Protein AF-A0A9E5LEE3-F1 (afdb_monomer)

Radius of gyration: 21.72 Å; Cα contacts (8 Å, |Δi|>4): 244; chains: 1; bounding box: 48×44×62 Å

Solvent-accessible surface area (backbone atoms only — not comparable to full-atom values): 10514 Å² total; per-residue (Å²): 106,49,54,54,51,47,59,73,42,50,89,76,47,46,75,65,52,50,53,27,28,64,38,42,46,67,43,84,41,44,38,33,34,27,50,63,67,84,75,47,62,90,53,69,90,72,63,53,51,57,46,77,48,77,56,98,88,40,67,16,38,29,32,29,44,27,73,68,70,70,44,74,72,93,58,59,44,34,40,29,37,36,66,80,64,90,74,61,72,95,39,49,79,45,78,47,80,42,75,44,74,44,84,47,77,55,21,56,54,18,34,55,49,52,66,71,50,56,52,74,80,83,42,76,85,62,34,20,78,66,64,86,61,42,73,67,31,24,52,53,32,41,53,53,50,52,52,64,70,40,63,83,64,75,64,90,74,83,91,72,89,78,84,75,78,73,76,87,76,81,80,81,82,81,129

Structure (mmCIF, N/CA/C/O backbone):
data_AF-A0A9E5LEE3-F1
#
_entry.id   AF-A0A9E5LEE3-F1
#
loop_
_atom_site.group_PDB
_atom_site.id
_atom_site.type_symbol
_atom_site.label_atom_id
_atom_site.label_alt_id
_atom_site.label_comp_id
_atom_site.label_asym_id
_atom_site.label_entity_id
_atom_site.label_seq_id
_atom_site.pdbx_PDB_ins_code
_atom_site.Cartn_x
_atom_site.Cartn_y
_atom_site.Cartn_z
_atom_site.occupancy
_atom_site.B_iso_or_equiv
_atom_site.auth_seq_id
_atom_site.auth_comp_id
_atom_site.auth_asym_id
_atom_site.auth_atom_id
_atom_site.pdbx_PDB_model_num
ATOM 1 N N . HIS A 1 1 ? -8.382 -3.471 5.946 1.00 94.56 1 HIS A N 1
ATOM 2 C CA . HIS A 1 1 ? -8.353 -1.996 6.081 1.00 94.56 1 HIS A CA 1
ATOM 3 C C . HIS A 1 1 ? -9.452 -1.518 7.030 1.00 94.56 1 HIS A C 1
ATOM 5 O O . HIS A 1 1 ? -10.282 -2.339 7.412 1.00 94.56 1 HIS A O 1
ATOM 11 N N . SER A 1 2 ? -9.439 -0.260 7.485 1.00 96.94 2 SER A N 1
ATOM 12 C CA . SER A 1 2 ? -10.435 0.246 8.447 1.00 96.94 2 SER A CA 1
ATOM 13 C C . SER A 1 2 ? -11.828 0.373 7.825 1.00 96.94 2 SER A C 1
ATOM 15 O O . SER A 1 2 ? -12.808 0.004 8.460 1.00 96.94 2 SER A O 1
ATOM 17 N N . ASP A 1 3 ? -11.915 0.800 6.566 1.00 96.81 3 ASP A N 1
ATOM 18 C CA . ASP A 1 3 ? -13.144 0.863 5.771 1.00 96.81 3 ASP A CA 1
ATOM 19 C C . ASP A 1 3 ? -13.771 -0.534 5.591 1.00 96.81 3 ASP A C 1
ATOM 21 O O . ASP A 1 3 ? -14.982 -0.716 5.697 1.00 96.81 3 ASP A O 1
ATOM 25 N N . GLN A 1 4 ? -12.936 -1.550 5.364 1.00 97.38 4 GLN A N 1
ATOM 26 C CA . GLN A 1 4 ? -13.350 -2.946 5.265 1.00 97.38 4 GLN A CA 1
ATOM 27 C C . GLN A 1 4 ? -13.824 -3.471 6.619 1.00 97.38 4 GLN A C 1
ATOM 29 O O . GLN A 1 4 ? -14.866 -4.113 6.679 1.00 97.38 4 GLN A O 1
ATOM 34 N N . ALA A 1 5 ? -13.105 -3.167 7.705 1.00 97.50 5 ALA A N 1
ATOM 35 C CA . ALA A 1 5 ? -13.532 -3.529 9.054 1.00 97.50 5 ALA A CA 1
ATOM 36 C C . ALA A 1 5 ? -14.890 -2.893 9.391 1.00 97.50 5 ALA A C 1
ATOM 38 O O . ALA A 1 5 ? -15.783 -3.579 9.877 1.00 97.50 5 ALA A O 1
ATOM 39 N N . LEU A 1 6 ? -15.084 -1.616 9.048 1.00 98.00 6 LEU A N 1
ATOM 40 C CA . LEU A 1 6 ? -16.355 -0.922 9.229 1.00 98.00 6 LEU A CA 1
ATOM 41 C C . LEU A 1 6 ? -17.487 -1.569 8.419 1.00 98.00 6 LEU A C 1
ATOM 43 O O . LEU A 1 6 ? -18.583 -1.761 8.942 1.00 98.00 6 LEU A O 1
ATOM 47 N N . ARG A 1 7 ? -17.220 -1.952 7.164 1.00 98.19 7 ARG A N 1
ATOM 48 C CA . ARG A 1 7 ? -18.183 -2.694 6.336 1.00 98.19 7 ARG A CA 1
ATOM 49 C C . ARG A 1 7 ? -18.547 -4.050 6.936 1.00 98.19 7 ARG A C 1
ATOM 51 O O . ARG A 1 7 ? -19.720 -4.400 6.917 1.00 98.19 7 ARG A O 1
ATOM 58 N N . ILE A 1 8 ? -17.570 -4.783 7.471 1.00 98.12 8 ILE A N 1
ATOM 59 C CA . ILE A 1 8 ? -17.788 -6.083 8.123 1.00 98.12 8 ILE A CA 1
ATOM 60 C C . ILE A 1 8 ? -18.661 -5.928 9.375 1.00 98.12 8 ILE A C 1
ATOM 62 O O . ILE A 1 8 ? -19.557 -6.738 9.583 1.00 98.12 8 ILE A O 1
ATOM 66 N N . LEU A 1 9 ? -18.434 -4.886 10.183 1.00 97.75 9 LEU A N 1
ATOM 67 C CA . LEU A 1 9 ? -19.256 -4.605 11.366 1.00 97.75 9 LEU A CA 1
ATOM 68 C C . LEU A 1 9 ? -20.695 -4.194 11.011 1.00 97.75 9 LEU A C 1
ATOM 70 O O . LEU A 1 9 ? -21.612 -4.424 11.795 1.00 97.75 9 LEU A O 1
ATOM 74 N N . GLY A 1 10 ? -20.909 -3.571 9.849 1.00 97.62 10 GLY A N 1
ATOM 75 C CA . GLY A 1 10 ? -22.242 -3.254 9.341 1.00 97.62 10 GLY A CA 1
ATOM 76 C C . GLY A 1 10 ? -23.090 -2.424 10.315 1.00 97.62 10 GLY A C 1
ATOM 77 O O . GLY A 1 10 ? -22.673 -1.365 10.796 1.00 97.62 10 GLY A O 1
ATOM 78 N N . SER A 1 11 ? -24.313 -2.888 10.591 1.00 96.81 11 SER A N 1
ATOM 79 C CA . SER A 1 11 ? -25.243 -2.227 11.519 1.00 96.81 11 SER A CA 1
ATOM 80 C C . SER A 1 11 ? -24.753 -2.210 12.965 1.00 96.81 11 SER A C 1
ATOM 82 O O . SER A 1 11 ? -25.108 -1.284 13.698 1.00 96.81 11 SER A O 1
ATOM 84 N N . ASP A 1 12 ? -23.920 -3.180 13.342 1.00 97.06 12 ASP A N 1
ATOM 85 C CA . ASP A 1 12 ? -23.504 -3.431 14.724 1.00 97.06 12 ASP A CA 1
ATOM 86 C C . ASP A 1 12 ? -22.357 -2.513 15.164 1.00 97.06 12 ASP A C 1
ATOM 88 O O . ASP A 1 12 ? -22.042 -2.429 16.352 1.00 97.06 12 ASP A O 1
ATOM 92 N N . ALA A 1 13 ? -21.758 -1.776 14.221 1.00 97.75 13 ALA A N 1
ATOM 93 C CA . ALA A 1 13 ? -20.754 -0.770 14.528 1.00 97.75 13 ALA A CA 1
ATOM 94 C C . ALA A 1 13 ? 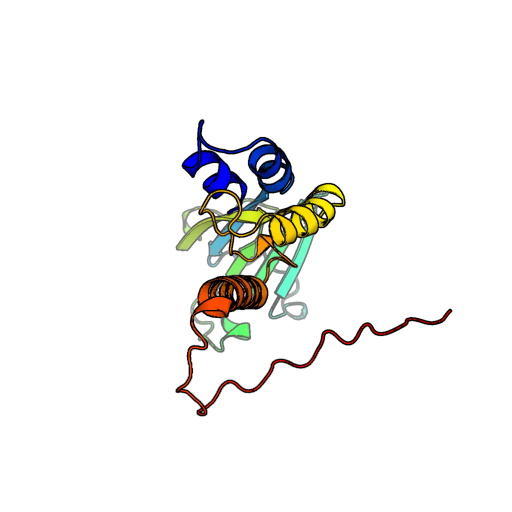-21.340 0.344 15.414 1.00 97.75 13 ALA A C 1
ATOM 96 O O . ALA A 1 13 ? -22.322 1.023 15.067 1.00 97.75 13 ALA A O 1
ATOM 97 N N . THR A 1 14 ? -20.676 0.579 16.541 1.00 98.06 14 THR A N 1
ATOM 98 C CA . THR A 1 14 ? -20.957 1.685 17.457 1.00 98.06 14 THR A CA 1
ATOM 99 C C . THR A 1 14 ? -20.704 3.041 16.787 1.00 98.06 14 THR A C 1
ATOM 101 O O . THR A 1 14 ? -20.088 3.146 15.722 1.00 98.06 14 THR A O 1
ATOM 104 N N . LYS A 1 15 ? -21.183 4.125 17.411 1.00 97.69 15 LYS A N 1
ATOM 105 C CA . LYS A 1 15 ? -20.939 5.491 16.914 1.00 97.69 15 LYS A CA 1
ATOM 106 C C . LYS A 1 15 ? -19.443 5.818 16.849 1.00 97.69 15 LYS A C 1
ATOM 108 O O . LYS A 1 15 ? -19.003 6.442 15.881 1.00 97.69 15 LYS A O 1
ATOM 113 N N . ASP A 1 16 ? -18.678 5.360 17.835 1.00 97.44 16 ASP A N 1
ATOM 114 C CA . ASP A 1 16 ? -17.238 5.604 17.911 1.00 97.44 16 ASP A CA 1
ATOM 115 C C . ASP A 1 16 ? -16.487 4.810 16.837 1.00 97.44 16 ASP A C 1
ATOM 117 O O . ASP A 1 16 ? -15.656 5.383 16.133 1.00 97.44 16 ASP A O 1
ATOM 121 N N . GLU A 1 17 ? -16.847 3.540 16.616 1.00 98.25 17 GLU A N 1
ATOM 122 C CA . GLU A 1 17 ? -16.270 2.715 15.544 1.00 98.25 17 GLU A CA 1
ATOM 123 C C . GLU A 1 17 ? -16.561 3.298 14.158 1.00 98.25 17 GLU A C 1
ATOM 125 O O . GLU A 1 17 ? -15.646 3.418 13.343 1.00 98.25 17 GLU A O 1
ATOM 130 N N . LYS A 1 18 ? -17.804 3.729 13.899 1.00 98.19 18 LYS A N 1
ATOM 131 C CA . LYS A 1 18 ? -18.184 4.400 12.641 1.00 98.19 18 LYS A CA 1
ATOM 132 C C . LYS A 1 18 ? -17.341 5.643 12.393 1.00 98.19 18 LYS A C 1
ATOM 134 O O . LYS A 1 18 ? -16.806 5.819 11.300 1.00 98.19 18 LYS A O 1
ATOM 139 N N . THR A 1 19 ? -17.205 6.479 13.419 1.00 98.06 19 THR A N 1
ATOM 140 C CA . THR A 1 19 ? -16.450 7.731 13.331 1.00 98.06 19 THR A CA 1
ATOM 141 C C . THR A 1 19 ? -14.969 7.458 13.092 1.00 98.06 19 THR A C 1
ATOM 143 O O . THR A 1 19 ? -14.380 8.009 12.164 1.00 98.06 19 THR A O 1
ATOM 146 N N . ALA A 1 20 ? -14.358 6.590 13.897 1.00 97.81 20 ALA A N 1
ATOM 147 C CA . ALA A 1 20 ? -12.922 6.365 13.849 1.00 97.81 20 ALA A CA 1
ATOM 148 C C . ALA A 1 20 ? -12.501 5.578 12.597 1.00 97.81 20 ALA A C 1
ATOM 150 O O . ALA A 1 20 ? -11.622 6.018 11.860 1.00 97.81 20 ALA A O 1
ATOM 151 N N . LEU A 1 21 ? -13.150 4.449 12.299 1.00 98.00 21 LEU A N 1
ATOM 152 C CA . LEU A 1 21 ? -12.769 3.610 11.157 1.00 98.00 21 LEU A CA 1
ATOM 153 C C . LEU A 1 21 ? -13.050 4.292 9.813 1.00 98.00 21 LEU A C 1
ATOM 155 O O . LEU A 1 21 ? -12.262 4.133 8.879 1.00 98.00 21 LEU A O 1
ATOM 159 N N . GLY A 1 22 ? -14.136 5.070 9.733 1.00 97.44 22 GLY A N 1
ATOM 160 C CA . GLY A 1 22 ? -14.514 5.828 8.538 1.00 97.44 22 GLY A CA 1
ATOM 161 C C . GLY A 1 22 ? -13.678 7.088 8.300 1.00 97.44 22 GLY A C 1
ATOM 162 O O . GLY A 1 22 ? -13.714 7.639 7.205 1.00 97.44 22 GLY A O 1
ATOM 163 N N . SER A 1 23 ? -12.906 7.545 9.291 1.00 97.44 23 SER A N 1
ATOM 164 C CA 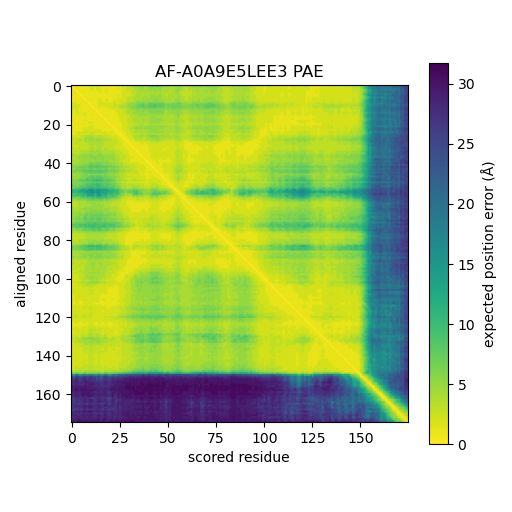. SER A 1 23 ? -12.043 8.728 9.149 1.00 97.44 23 SER A CA 1
ATOM 165 C C . SER A 1 23 ? -10.732 8.439 8.415 1.00 97.44 23 SER A C 1
ATOM 167 O O . SER A 1 23 ? -10.080 9.370 7.955 1.00 97.44 23 SER A O 1
ATOM 169 N N . VAL A 1 24 ? -10.329 7.172 8.292 1.00 96.94 24 VAL A N 1
ATOM 170 C CA . VAL A 1 24 ? -9.143 6.796 7.515 1.00 96.94 24 VAL A CA 1
ATOM 171 C C . VAL A 1 24 ? -9.561 6.607 6.061 1.00 96.94 24 VAL A C 1
ATOM 173 O O . VAL A 1 24 ? -10.261 5.653 5.724 1.00 96.94 24 VAL A O 1
ATOM 176 N N . GLN A 1 25 ? -9.136 7.535 5.210 1.00 95.94 25 GLN A N 1
ATOM 177 C CA . GLN A 1 25 ? -9.382 7.479 3.772 1.00 95.94 25 GLN A CA 1
ATOM 178 C C . GLN A 1 25 ? -8.314 6.639 3.068 1.00 95.94 25 GLN A C 1
ATOM 180 O O . GLN A 1 25 ? -7.215 6.445 3.591 1.00 95.94 25 GLN A O 1
ATOM 185 N N . TYR A 1 26 ? -8.634 6.158 1.870 1.00 95.06 26 TYR A N 1
ATOM 186 C CA . TYR A 1 26 ? -7.733 5.355 1.052 1.00 95.06 26 TYR A CA 1
ATOM 187 C C . TYR A 1 26 ? -7.641 5.934 -0.356 1.00 95.06 26 TYR A C 1
ATOM 189 O O . TYR A 1 26 ? -8.640 6.375 -0.919 1.00 95.06 26 TYR A O 1
ATOM 197 N N . GLN A 1 27 ? -6.437 5.911 -0.914 1.00 91.94 27 GLN A N 1
ATOM 198 C CA . GLN A 1 27 ? -6.158 6.237 -2.304 1.00 91.94 27 GLN A CA 1
ATOM 199 C C . GLN A 1 27 ? -5.855 4.953 -3.073 1.00 91.94 27 GLN A C 1
ATOM 201 O O . GLN A 1 27 ? -5.088 4.112 -2.603 1.00 91.94 27 GLN A O 1
ATOM 206 N N . GLU A 1 28 ? -6.430 4.815 -4.262 1.00 92.88 28 GLU A N 1
ATOM 207 C CA . GLU A 1 28 ? -6.072 3.740 -5.183 1.00 92.88 28 GLU A CA 1
ATOM 208 C C . GLU A 1 28 ? -4.708 4.026 -5.818 1.00 92.88 28 GLU A C 1
ATOM 210 O O . GLU A 1 28 ? -4.466 5.107 -6.355 1.00 92.88 28 GLU A O 1
ATOM 215 N N . ASN A 1 29 ? -3.819 3.041 -5.744 1.00 93.12 29 ASN A N 1
ATOM 216 C CA . ASN A 1 29 ? -2.523 3.028 -6.396 1.00 93.12 29 ASN A CA 1
ATOM 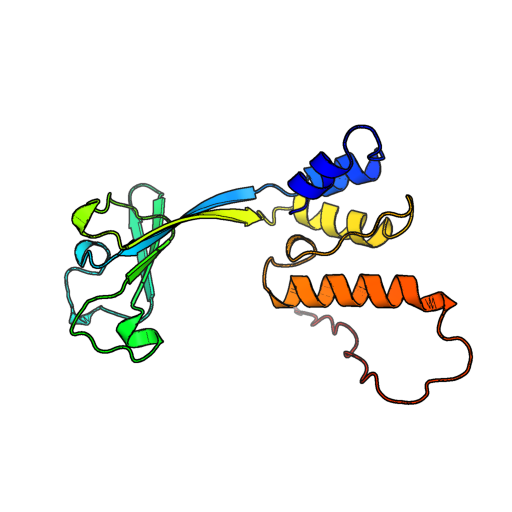217 C C . ASN A 1 29 ? -2.462 1.822 -7.329 1.00 93.12 29 ASN A C 1
ATOM 219 O O . ASN A 1 29 ? -2.673 0.689 -6.898 1.00 93.12 29 ASN A O 1
ATOM 223 N N . ARG A 1 30 ? -2.128 2.054 -8.593 1.00 95.88 30 ARG A N 1
ATOM 224 C CA . ARG A 1 30 ? -1.919 0.995 -9.581 1.00 95.88 30 ARG A CA 1
ATOM 225 C C . ARG A 1 30 ? -0.444 0.614 -9.605 1.00 95.88 30 ARG A C 1
ATOM 227 O O . ARG A 1 30 ? 0.403 1.494 -9.714 1.00 95.88 30 ARG A O 1
ATOM 234 N N . ALA A 1 31 ? -0.129 -0.669 -9.520 1.00 97.56 31 ALA A N 1
ATOM 235 C CA . ALA A 1 31 ? 1.218 -1.191 -9.680 1.00 97.56 31 ALA A CA 1
ATOM 236 C C . ALA A 1 31 ? 1.250 -2.123 -10.887 1.00 97.56 31 ALA A C 1
ATOM 238 O O . ALA A 1 31 ? 0.498 -3.093 -10.940 1.00 97.56 31 ALA A O 1
ATOM 239 N N . VAL A 1 32 ? 2.142 -1.841 -11.828 1.00 98.38 32 VAL A N 1
ATOM 240 C CA . VAL A 1 32 ? 2.276 -2.622 -13.058 1.00 98.38 32 VAL A CA 1
ATOM 241 C C . VAL A 1 32 ? 3.660 -3.248 -13.080 1.00 98.38 32 VAL A C 1
ATOM 243 O O . VAL A 1 32 ? 4.649 -2.531 -12.938 1.00 98.38 32 VAL A O 1
ATOM 246 N N . LEU A 1 33 ? 3.739 -4.564 -13.264 1.00 98.44 33 LEU A N 1
ATOM 247 C CA . LEU A 1 33 ? 4.972 -5.276 -13.592 1.00 98.44 33 LEU A CA 1
ATOM 248 C C . LEU A 1 33 ? 5.069 -5.376 -15.117 1.00 98.44 33 LEU A C 1
ATOM 250 O O . LEU A 1 33 ? 4.166 -5.906 -15.759 1.00 98.44 33 LEU A O 1
ATOM 254 N N . HIS A 1 34 ? 6.145 -4.868 -15.710 1.00 98.44 34 HIS A N 1
ATOM 255 C CA . HIS A 1 34 ? 6.282 -4.771 -17.165 1.00 98.44 34 HIS A CA 1
ATOM 256 C C . HIS A 1 34 ? 7.748 -4.710 -17.611 1.00 98.44 34 HIS A C 1
ATOM 258 O O . HIS A 1 34 ? 8.663 -4.554 -16.801 1.00 98.44 34 HIS A O 1
ATOM 264 N N . ARG A 1 35 ? 7.958 -4.757 -18.931 1.00 97.94 35 ARG A N 1
ATOM 265 C CA . ARG A 1 35 ? 9.271 -4.560 -19.580 1.00 97.94 35 ARG A CA 1
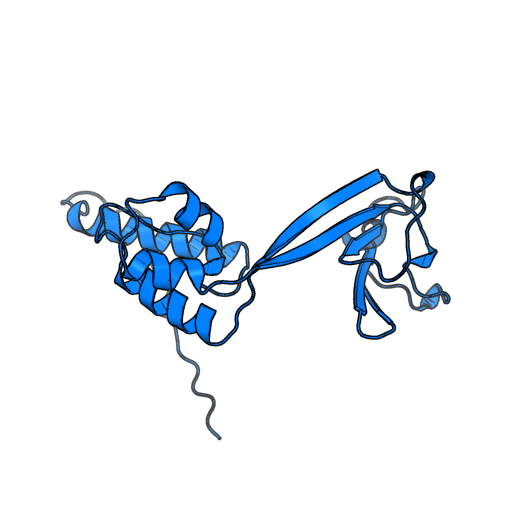ATOM 266 C C . ARG A 1 35 ? 9.408 -3.272 -20.400 1.00 9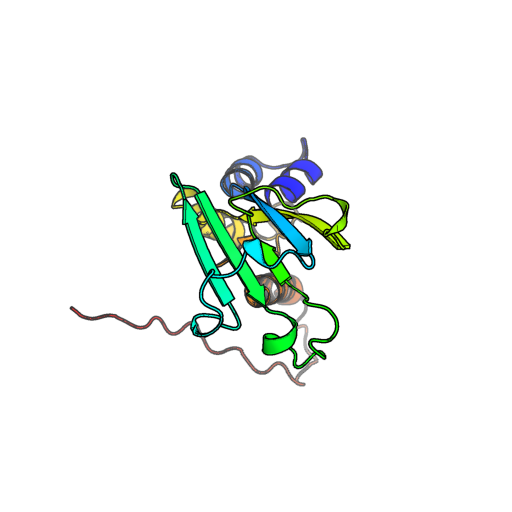7.94 35 ARG A C 1
ATOM 268 O O . ARG A 1 35 ? 10.413 -3.066 -21.077 1.00 97.94 35 ARG A O 1
ATOM 275 N N . ASP A 1 36 ? 8.404 -2.393 -20.367 1.00 97.19 36 ASP A N 1
ATOM 276 C CA . ASP A 1 36 ? 8.441 -1.112 -21.090 1.00 97.19 36 ASP A CA 1
ATOM 277 C C . ASP A 1 36 ? 9.504 -0.132 -20.552 1.00 97.19 36 ASP A C 1
ATOM 279 O O . ASP A 1 36 ? 9.327 0.523 -19.523 1.00 97.19 36 ASP A O 1
ATOM 283 N N . VAL A 1 37 ? 10.595 0.022 -21.305 1.00 95.50 37 VAL A N 1
ATOM 284 C CA . VAL A 1 37 ? 11.717 0.921 -20.987 1.00 95.50 37 VAL A CA 1
ATOM 285 C C . VAL A 1 37 ? 11.355 2.410 -21.031 1.00 95.50 37 VAL A C 1
ATOM 287 O O . VAL A 1 37 ? 12.124 3.231 -20.532 1.00 95.50 37 VAL A O 1
ATOM 290 N N . ARG A 1 38 ? 10.204 2.792 -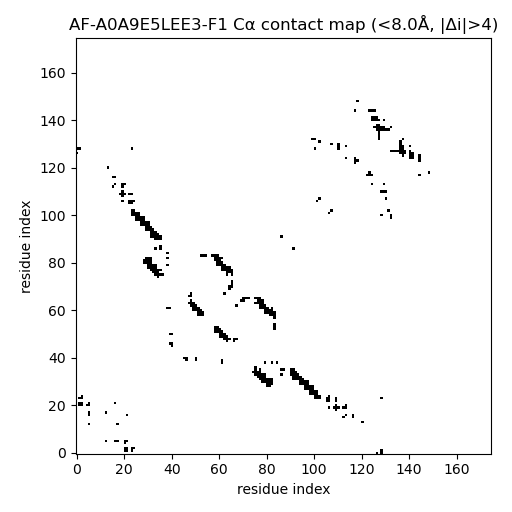21.604 1.00 94.38 38 ARG A N 1
ATOM 291 C CA . ARG A 1 38 ? 9.760 4.199 -21.674 1.00 94.38 38 ARG A CA 1
ATOM 292 C C . ARG A 1 38 ? 9.356 4.767 -20.311 1.00 94.38 38 ARG A C 1
ATOM 294 O O . ARG A 1 38 ? 9.308 5.986 -20.154 1.00 94.38 38 ARG A O 1
ATOM 301 N N . GLN A 1 39 ? 9.132 3.905 -19.315 1.00 94.81 39 GLN A N 1
ATOM 302 C CA . GLN A 1 39 ? 8.907 4.306 -17.920 1.00 94.81 39 GLN A CA 1
ATOM 303 C C . GLN A 1 39 ? 10.208 4.683 -17.180 1.00 94.81 39 GLN A C 1
ATOM 305 O O . GLN A 1 39 ? 10.160 5.111 -16.026 1.00 94.81 39 GLN A O 1
ATOM 310 N N . MET A 1 40 ? 11.370 4.545 -17.830 1.00 95.12 40 MET A N 1
ATOM 311 C CA . MET A 1 40 ? 12.681 4.954 -17.320 1.00 95.12 40 MET A CA 1
ATOM 312 C C . MET A 1 40 ? 13.175 6.239 -18.015 1.00 95.12 40 MET A C 1
ATOM 314 O O . MET A 1 40 ? 12.697 6.587 -19.098 1.00 95.12 40 MET A O 1
ATOM 318 N N . PRO A 1 41 ? 14.165 6.961 -17.450 1.00 94.50 41 PRO A N 1
ATOM 319 C CA . PRO A 1 41 ? 14.770 8.107 -18.120 1.00 94.50 41 PRO A CA 1
ATOM 320 C C . PRO A 1 41 ? 15.329 7.741 -19.499 1.00 94.50 41 PRO A C 1
ATOM 322 O O . PRO A 1 41 ? 16.004 6.723 -19.652 1.00 94.50 41 PRO A O 1
ATOM 325 N N . GLN A 1 42 ? 15.147 8.621 -20.488 1.00 93.19 42 GLN A N 1
ATOM 326 C CA . GLN A 1 42 ? 15.687 8.419 -21.842 1.00 93.19 42 GLN A CA 1
ATOM 327 C C . GLN A 1 42 ? 17.209 8.198 -21.841 1.00 93.19 42 GLN A C 1
ATOM 329 O O . GLN A 1 42 ? 17.745 7.411 -22.619 1.00 93.19 42 GLN A O 1
ATOM 334 N N . ARG A 1 43 ? 17.928 8.887 -20.946 1.00 95.81 43 ARG A N 1
ATOM 335 C CA . ARG A 1 43 ? 19.373 8.716 -20.769 1.00 95.81 43 ARG A CA 1
ATOM 336 C C . ARG A 1 43 ? 19.631 7.523 -19.852 1.00 95.81 43 ARG A C 1
ATOM 338 O O . ARG A 1 43 ? 19.478 7.645 -18.640 1.00 95.81 43 ARG A O 1
ATOM 345 N N . ARG A 1 44 ? 20.117 6.410 -20.415 1.00 93.81 44 ARG A N 1
ATOM 346 C CA . ARG A 1 44 ? 20.446 5.189 -19.651 1.00 93.81 44 ARG A CA 1
ATOM 347 C C . ARG A 1 44 ? 21.421 5.427 -18.490 1.00 93.81 44 ARG A C 1
ATOM 349 O O . ARG A 1 44 ? 21.300 4.796 -17.453 1.00 93.81 44 ARG A O 1
ATOM 356 N N . ALA A 1 45 ? 22.337 6.388 -18.619 1.00 96.19 45 ALA A N 1
ATOM 357 C CA . ALA A 1 45 ? 23.257 6.771 -17.542 1.00 96.19 45 ALA A CA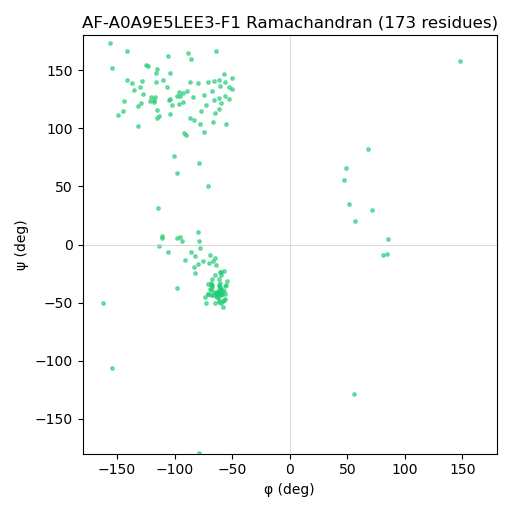 1
ATOM 358 C C . ALA A 1 45 ? 22.563 7.358 -16.292 1.00 96.19 45 ALA A C 1
ATOM 360 O O . ALA A 1 45 ? 23.178 7.432 -15.236 1.00 96.19 45 ALA A O 1
ATOM 361 N N . CYS A 1 46 ? 21.305 7.793 -16.410 1.00 95.31 46 CYS A N 1
ATOM 362 C CA . CYS A 1 46 ? 20.495 8.294 -15.298 1.00 95.31 46 CYS A CA 1
ATOM 363 C C . CYS A 1 46 ? 19.595 7.210 -14.689 1.00 95.31 46 CYS A C 1
ATOM 365 O O . CYS A 1 46 ? 18.732 7.532 -13.878 1.00 95.31 46 CYS A O 1
ATOM 367 N N . TRP A 1 47 ? 19.730 5.952 -15.114 1.00 95.44 47 TRP A N 1
ATOM 368 C CA . TRP A 1 47 ? 18.956 4.864 -14.535 1.00 95.44 47 TRP A CA 1
ATOM 369 C C . TRP A 1 47 ? 19.443 4.564 -13.122 1.00 95.44 47 TRP A C 1
ATOM 371 O O . TRP A 1 47 ? 20.640 4.539 -12.839 1.00 95.44 47 TRP A O 1
ATOM 381 N N . SER A 1 48 ? 18.485 4.301 -12.248 1.00 96.00 48 SER A N 1
ATOM 382 C CA . SER A 1 48 ? 18.693 3.936 -10.855 1.00 96.00 48 SER A CA 1
ATOM 383 C C . SER A 1 48 ? 17.686 2.861 -10.462 1.00 96.00 48 SER A C 1
ATOM 385 O O . SER A 1 48 ? 16.720 2.613 -11.182 1.00 96.00 48 SER A O 1
ATOM 387 N N . SER A 1 49 ? 17.908 2.211 -9.317 1.00 95.44 49 SER A N 1
ATOM 388 C CA . SER A 1 49 ? 17.020 1.158 -8.792 1.00 95.44 49 SER A CA 1
ATOM 389 C C . SER A 1 49 ? 15.577 1.630 -8.592 1.00 95.44 49 SER A C 1
ATOM 391 O O . SER A 1 49 ? 14.651 0.826 -8.595 1.00 95.44 49 SER A O 1
ATOM 393 N N . TRP A 1 50 ? 15.401 2.939 -8.455 1.00 95.94 50 TRP A N 1
ATOM 394 C CA . TRP A 1 50 ? 14.135 3.647 -8.432 1.00 95.94 50 TRP A CA 1
ATOM 395 C C . TRP A 1 50 ? 14.258 4.971 -9.190 1.00 95.94 50 TRP A C 1
ATOM 397 O O . TRP A 1 50 ? 15.283 5.656 -9.118 1.00 95.94 50 TRP A O 1
ATOM 407 N N . VAL A 1 51 ? 13.224 5.345 -9.927 1.00 95.75 51 VAL A N 1
ATOM 408 C CA . VAL A 1 51 ? 13.108 6.647 -10.591 1.00 95.75 51 VAL A CA 1
ATOM 409 C C . VAL A 1 51 ? 11.692 7.153 -10.388 1.00 95.75 51 VAL A C 1
ATOM 411 O O . VAL A 1 51 ? 10.744 6.379 -10.477 1.00 95.75 51 VAL A O 1
ATOM 414 N N . TYR A 1 52 ? 11.534 8.442 -10.107 1.00 94.12 52 TYR A N 1
ATOM 415 C CA . TYR A 1 52 ? 10.215 9.064 -10.095 1.00 94.12 52 TYR A CA 1
ATOM 416 C C . TYR A 1 52 ? 10.038 9.907 -11.355 1.00 94.12 52 TYR A C 1
ATOM 418 O O . TYR A 1 52 ? 10.992 10.499 -11.868 1.00 94.12 52 TYR A O 1
ATOM 426 N N . ARG A 1 53 ? 8.803 9.973 -11.842 1.00 91.25 53 ARG A N 1
ATOM 427 C CA . ARG A 1 53 ? 8.396 10.822 -12.956 1.00 91.25 53 ARG A CA 1
ATOM 428 C C . ARG A 1 53 ? 7.198 11.643 -12.514 1.00 91.25 53 ARG A C 1
ATOM 430 O O . ARG A 1 53 ? 6.243 11.093 -11.979 1.00 91.25 53 ARG A O 1
ATOM 437 N N . SER A 1 54 ? 7.266 12.954 -12.717 1.00 91.00 54 SER A N 1
ATOM 438 C CA . SER A 1 54 ? 6.160 13.869 -12.444 1.00 91.00 54 SER A CA 1
ATOM 439 C C . SER A 1 54 ? 5.730 14.534 -13.743 1.00 91.00 54 SER A C 1
ATOM 441 O O . SER A 1 54 ? 6.554 15.151 -14.421 1.00 91.00 54 SER A O 1
ATOM 443 N N . GLN A 1 55 ? 4.460 14.387 -14.109 1.00 83.75 55 GLN A N 1
ATOM 444 C CA . GLN A 1 55 ? 3.902 14.927 -15.345 1.00 83.75 55 GLN A CA 1
ATOM 445 C C . GLN A 1 55 ? 2.469 15.387 -15.107 1.00 83.75 55 GLN A C 1
ATOM 447 O O . GLN A 1 55 ? 1.631 14.619 -14.646 1.00 83.75 55 GLN A O 1
ATOM 452 N N . GLN A 1 56 ? 2.195 16.661 -15.406 1.00 84.06 56 GLN A N 1
ATOM 453 C CA . GLN A 1 56 ? 0.860 17.266 -15.271 1.00 84.06 56 GLN A CA 1
ATOM 454 C C . GLN A 1 56 ? 0.214 17.044 -13.884 1.00 84.06 56 GLN A C 1
ATOM 456 O O . GLN A 1 56 ? -0.993 16.873 -13.770 1.00 84.06 56 GLN A O 1
ATOM 461 N N . GLY A 1 57 ? 1.026 17.037 -12.821 1.00 83.94 57 GLY A N 1
ATOM 462 C CA . GLY A 1 57 ? 0.567 16.813 -11.444 1.00 83.94 57 GLY A CA 1
ATOM 463 C C . GLY A 1 57 ? 0.440 15.342 -11.031 1.00 83.94 57 GLY A C 1
ATOM 464 O O . GLY A 1 57 ? 0.273 15.073 -9.845 1.00 83.94 57 GLY A O 1
ATOM 465 N N . SER A 1 58 ? 0.584 14.398 -11.964 1.00 85.69 58 SER A N 1
ATOM 466 C CA . SER A 1 58 ? 0.650 12.963 -11.670 1.00 85.69 58 SER A CA 1
ATOM 467 C C . SER A 1 58 ? 2.081 12.552 -11.345 1.00 85.69 58 SER A C 1
ATOM 469 O O . SER A 1 58 ? 3.020 13.014 -11.994 1.00 85.69 58 SER A O 1
ATOM 471 N N . ILE A 1 59 ? 2.249 11.677 -10.354 1.00 91.75 59 ILE A N 1
ATOM 472 C CA . ILE A 1 59 ? 3.552 11.153 -9.936 1.00 91.75 59 ILE A CA 1
ATOM 473 C C . ILE A 1 59 ? 3.530 9.637 -10.080 1.00 91.75 59 ILE A C 1
ATOM 475 O O . ILE A 1 59 ? 2.702 8.972 -9.460 1.00 91.75 59 ILE A O 1
ATOM 479 N N . GLY A 1 60 ? 4.475 9.119 -10.858 1.00 94.75 60 GLY A N 1
ATOM 480 C CA . GLY A 1 60 ? 4.757 7.696 -10.973 1.00 94.75 60 GLY A CA 1
ATOM 481 C C . GLY A 1 60 ? 6.151 7.370 -10.457 1.00 94.75 60 GLY A C 1
ATOM 482 O O . GLY A 1 60 ? 7.055 8.208 -10.512 1.00 94.75 60 GLY A O 1
ATOM 483 N N . VAL A 1 61 ? 6.337 6.155 -9.953 1.00 96.62 61 VAL A N 1
ATOM 484 C CA . VAL A 1 61 ? 7.635 5.659 -9.481 1.00 96.62 61 VAL A CA 1
ATOM 485 C C . VAL A 1 61 ? 7.906 4.310 -10.119 1.00 96.62 61 VAL A C 1
ATOM 487 O O . VAL A 1 61 ? 7.131 3.382 -9.928 1.00 96.62 61 VAL A O 1
ATOM 490 N N . THR A 1 62 ? 9.014 4.189 -10.837 1.00 97.75 62 THR A N 1
ATOM 491 C CA . THR A 1 62 ? 9.452 2.941 -11.464 1.00 97.75 62 THR A CA 1
ATOM 492 C C . THR A 1 62 ? 10.605 2.346 -10.674 1.00 97.75 62 THR A C 1
ATOM 494 O O . THR A 1 62 ? 11.630 2.999 -10.477 1.00 97.75 62 THR A O 1
ATOM 497 N N . TYR A 1 63 ? 10.452 1.098 -10.245 1.00 98.12 63 TYR A N 1
ATOM 498 C CA . TYR A 1 63 ? 11.499 0.277 -9.653 1.00 98.12 63 TYR A CA 1
ATOM 499 C C . TYR A 1 63 ? 12.126 -0.599 -10.726 1.00 98.12 63 TYR A C 1
ATOM 501 O O . TYR A 1 63 ? 11.426 -1.329 -11.426 1.00 98.12 63 TYR A O 1
ATOM 509 N 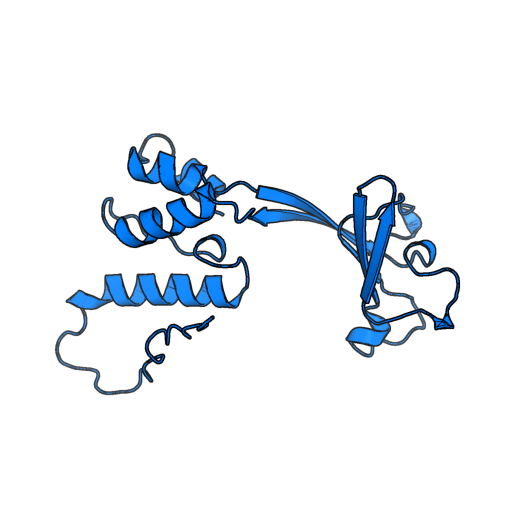N . TRP A 1 64 ? 13.449 -0.561 -10.828 1.00 98.00 64 TRP A N 1
ATOM 510 C CA . TRP A 1 64 ? 14.193 -1.451 -11.703 1.00 98.00 64 TRP A CA 1
ATOM 511 C C . TRP A 1 64 ? 14.599 -2.709 -10.936 1.00 98.00 64 TRP A C 1
ATOM 513 O O . TRP A 1 64 ? 15.601 -2.733 -10.215 1.00 98.00 64 TRP A O 1
ATOM 523 N N . MET A 1 65 ? 13.792 -3.758 -11.081 1.00 98.06 65 MET A N 1
ATOM 524 C CA . MET A 1 65 ? 13.890 -4.970 -10.270 1.00 98.06 65 MET A CA 1
ATOM 525 C C . MET A 1 65 ? 15.159 -5.765 -10.565 1.00 98.06 65 MET A C 1
ATOM 527 O O . MET A 1 65 ? 15.733 -6.331 -9.635 1.00 98.06 65 MET A O 1
ATOM 531 N N . ASN A 1 66 ? 15.651 -5.753 -11.812 1.00 97.56 66 ASN A N 1
ATOM 532 C CA . ASN A 1 66 ? 16.922 -6.404 -12.148 1.00 97.56 66 ASN A CA 1
ATOM 533 C C . ASN A 1 66 ? 18.067 -5.848 -11.308 1.00 97.56 66 ASN A C 1
ATOM 535 O O . ASN A 1 66 ? 18.800 -6.614 -10.690 1.00 97.56 66 ASN A O 1
ATOM 539 N N . LEU A 1 67 ? 18.173 -4.521 -11.224 1.00 96.44 67 LEU A N 1
ATOM 540 C CA . LEU A 1 67 ? 19.212 -3.882 -10.426 1.00 96.44 67 LEU A CA 1
ATOM 541 C C . LEU A 1 67 ? 18.963 -4.059 -8.923 1.00 96.44 67 LEU A C 1
ATOM 543 O O . LEU A 1 67 ? 19.898 -4.342 -8.180 1.00 96.44 67 LEU A O 1
ATOM 547 N N . LEU A 1 68 ? 17.715 -3.897 -8.470 1.00 96.19 68 LEU A N 1
ATOM 548 C CA . LEU A 1 68 ? 17.374 -3.938 -7.045 1.00 96.19 68 LEU A CA 1
ATOM 549 C C . LEU A 1 68 ? 17.559 -5.333 -6.426 1.00 96.19 68 LEU A C 1
ATOM 551 O O . LEU A 1 68 ? 17.935 -5.434 -5.261 1.00 96.19 68 LEU A O 1
ATOM 555 N N . GLN A 1 69 ? 17.287 -6.395 -7.188 1.00 96.38 69 GLN A N 1
ATOM 556 C CA . GLN A 1 69 ? 17.316 -7.780 -6.706 1.00 96.38 69 GLN A CA 1
ATOM 557 C C . GLN A 1 69 ? 18.433 -8.635 -7.328 1.00 96.38 69 GLN A C 1
ATOM 559 O O . GLN A 1 69 ? 18.569 -9.802 -6.971 1.00 96.38 69 GLN A O 1
ATOM 564 N N . GLY A 1 70 ? 19.238 -8.084 -8.241 1.00 95.44 70 GLY A N 1
ATOM 565 C CA . GLY A 1 70 ? 20.304 -8.824 -8.925 1.00 95.44 70 GLY A CA 1
ATOM 566 C C . GLY A 1 70 ? 19.794 -9.856 -9.939 1.00 95.44 70 GLY A C 1
ATOM 567 O O . GLY A 1 70 ? 20.436 -10.885 -10.144 1.00 95.44 70 GLY A O 1
ATOM 568 N N . ILE A 1 71 ? 18.636 -9.613 -10.559 1.00 96.81 71 ILE A N 1
ATOM 569 C CA . ILE A 1 71 ? 18.054 -10.502 -11.580 1.00 96.81 71 ILE A CA 1
ATOM 570 C C . ILE A 1 71 ? 18.760 -10.244 -12.925 1.00 96.81 71 ILE A C 1
ATOM 572 O O . ILE A 1 71 ? 18.985 -9.079 -13.256 1.00 96.81 71 ILE A O 1
ATOM 576 N N . PRO A 1 72 ? 19.086 -11.271 -13.739 1.00 95.94 72 PRO A N 1
ATOM 577 C CA . PRO A 1 72 ? 19.680 -11.067 -15.061 1.00 95.94 72 PRO A CA 1
ATOM 578 C C . PRO A 1 72 ? 18.878 -10.096 -15.939 1.00 95.94 72 PRO A C 1
ATOM 580 O O . PRO A 1 72 ? 17.658 -10.191 -16.028 1.00 95.94 72 PRO A O 1
ATOM 583 N N . GLU A 1 73 ? 19.563 -9.177 -16.623 1.00 93.12 73 GLU A N 1
ATOM 584 C CA . GLU A 1 73 ? 18.947 -8.154 -17.491 1.00 93.12 73 GLU A CA 1
ATOM 585 C C . GLU A 1 73 ? 18.546 -8.669 -18.887 1.00 93.12 73 GLU A C 1
ATOM 587 O O . GLU A 1 73 ? 18.212 -7.874 -19.763 1.00 93.12 73 GLU A O 1
ATOM 592 N N . SER A 1 74 ? 18.574 -9.986 -19.128 1.00 95.00 74 SER A N 1
ATOM 593 C CA . SER A 1 74 ? 18.117 -10.564 -20.404 1.00 95.00 74 SER A CA 1
ATOM 594 C C . SER A 1 74 ? 16.647 -10.257 -20.695 1.00 95.00 74 SER A C 1
ATOM 596 O O . SER A 1 74 ? 16.246 -10.254 -21.855 1.00 95.00 74 SER A O 1
ATOM 598 N N . ASP A 1 75 ? 15.871 -9.987 -19.644 1.00 94.75 75 ASP A N 1
ATOM 599 C CA . ASP A 1 75 ? 14.529 -9.425 -19.709 1.00 94.75 75 ASP A CA 1
ATOM 600 C C . ASP A 1 75 ? 14.427 -8.247 -18.719 1.00 94.75 75 ASP A C 1
ATOM 602 O O . ASP A 1 75 ? 14.664 -8.438 -17.519 1.00 94.75 75 ASP A O 1
ATOM 606 N N . PRO A 1 76 ? 14.148 -7.014 -19.180 1.00 95.44 76 PRO A N 1
ATOM 607 C CA . PRO A 1 76 ? 13.949 -5.877 -18.290 1.00 95.44 76 PRO A CA 1
ATOM 608 C C . PRO A 1 76 ? 12.694 -6.059 -17.431 1.00 95.44 76 PRO A C 1
ATOM 610 O O . PRO A 1 76 ? 11.594 -6.216 -17.948 1.00 95.44 76 PRO A O 1
ATOM 613 N N . LEU A 1 77 ? 12.857 -5.983 -16.115 1.00 98.19 77 LEU A N 1
ATOM 614 C CA . LEU A 1 77 ? 11.791 -6.104 -15.130 1.00 98.19 77 LEU A CA 1
ATOM 615 C C . LEU A 1 77 ? 11.642 -4.782 -14.385 1.00 98.19 77 LEU A C 1
ATOM 617 O O . LEU A 1 77 ? 12.481 -4.402 -13.558 1.00 98.19 77 LEU A O 1
ATOM 621 N N . PHE A 1 78 ? 10.547 -4.095 -14.677 1.00 98.06 78 PHE A N 1
ATOM 622 C CA . PHE A 1 78 ? 10.162 -2.852 -14.036 1.00 98.06 78 PHE A CA 1
ATOM 623 C C . PHE A 1 78 ? 8.860 -3.035 -13.272 1.00 98.06 78 PHE A C 1
ATOM 625 O O . PHE A 1 78 ? 7.936 -3.678 -13.763 1.00 98.06 78 PHE A O 1
ATOM 632 N N . VAL A 1 79 ? 8.784 -2.439 -12.086 1.00 98.19 79 VAL A N 1
ATOM 633 C CA . VAL A 1 79 ? 7.517 -2.247 -11.377 1.00 98.19 79 VAL A CA 1
ATOM 634 C C . VAL A 1 79 ? 7.241 -0.757 -11.315 1.00 98.19 79 VAL A C 1
ATOM 636 O O . VAL A 1 79 ? 7.945 -0.042 -10.603 1.00 98.19 79 VAL A O 1
ATOM 639 N N . THR A 1 80 ? 6.232 -0.280 -12.036 1.00 97.75 80 THR A N 1
ATOM 640 C CA . THR A 1 80 ? 5.820 1.125 -11.978 1.00 97.75 80 THR A CA 1
ATOM 641 C C . THR A 1 80 ? 4.565 1.281 -11.134 1.00 97.75 80 THR A C 1
ATOM 643 O O . THR A 1 80 ? 3.511 0.726 -11.440 1.00 97.75 80 THR A O 1
ATOM 646 N N . LEU A 1 81 ? 4.685 2.071 -10.070 1.00 96.75 81 LEU A N 1
ATOM 647 C CA . LEU A 1 81 ? 3.573 2.584 -9.283 1.00 96.75 81 LEU A CA 1
ATOM 648 C C . LEU A 1 81 ? 3.032 3.843 -9.957 1.00 96.75 81 LEU A C 1
ATOM 650 O O . LEU A 1 81 ? 3.795 4.775 -10.205 1.00 96.75 81 LEU A O 1
ATOM 654 N N . ASN A 1 82 ? 1.727 3.867 -10.211 1.00 95.31 82 ASN A N 1
ATOM 655 C CA . ASN A 1 82 ? 0.986 4.953 -10.847 1.00 95.31 82 ASN A CA 1
ATOM 656 C C . ASN A 1 82 ? 1.661 5.455 -12.141 1.00 95.31 82 ASN A C 1
ATOM 658 O O . ASN A 1 82 ? 2.138 6.593 -12.173 1.00 95.31 82 ASN A O 1
ATOM 662 N N . PRO A 1 83 ? 1.746 4.620 -13.203 1.00 94.38 83 PRO A N 1
ATOM 663 C CA . PRO A 1 83 ? 2.342 5.024 -14.476 1.00 94.38 83 PRO A CA 1
ATOM 664 C C . PRO A 1 83 ? 1.754 6.348 -14.974 1.00 94.38 83 PRO A C 1
ATOM 666 O O . PRO A 1 83 ? 0.542 6.544 -14.943 1.00 94.38 83 PRO A O 1
ATOM 669 N N . THR A 1 84 ? 2.621 7.262 -15.416 1.00 90.00 84 THR A N 1
ATOM 670 C CA . THR A 1 84 ? 2.192 8.589 -15.910 1.00 90.00 84 THR A CA 1
ATOM 671 C C . THR A 1 84 ? 1.925 8.609 -17.417 1.00 90.00 84 THR A C 1
ATOM 673 O O . THR A 1 84 ? 1.284 9.540 -17.889 1.00 90.00 84 THR A O 1
ATOM 676 N N . ASP A 1 85 ? 2.363 7.569 -18.133 1.00 90.62 85 ASP A N 1
ATOM 677 C CA . ASP A 1 85 ? 1.917 7.212 -19.484 1.00 90.62 85 ASP A CA 1
ATOM 678 C C . ASP A 1 85 ? 1.415 5.765 -19.474 1.00 90.62 85 ASP A C 1
ATOM 680 O O . ASP A 1 85 ? 1.901 4.946 -18.683 1.00 90.62 85 ASP A O 1
ATOM 684 N N . ASP A 1 86 ? 0.528 5.442 -20.414 1.00 93.06 86 ASP A N 1
ATOM 685 C CA . ASP A 1 86 ? 0.057 4.079 -20.639 1.00 93.06 86 ASP A CA 1
ATOM 686 C C . ASP A 1 86 ? 1.192 3.125 -21.034 1.00 93.06 86 ASP A C 1
ATOM 688 O O . ASP A 1 86 ? 2.100 3.451 -21.808 1.00 93.06 86 ASP A O 1
ATOM 692 N N . ILE A 1 87 ? 1.099 1.904 -20.510 1.00 97.31 87 ILE A N 1
ATOM 693 C CA . ILE A 1 87 ? 1.991 0.791 -20.823 1.00 97.31 87 ILE A CA 1
ATOM 694 C C . ILE A 1 87 ? 1.212 -0.154 -21.754 1.00 97.31 87 ILE A C 1
ATOM 696 O O . ILE A 1 87 ? 0.115 -0.556 -21.381 1.00 97.31 87 ILE A O 1
ATOM 700 N N . PRO A 1 88 ? 1.735 -0.501 -22.943 1.00 98.06 88 PRO A N 1
ATOM 701 C CA . PRO A 1 88 ? 1.092 -1.424 -23.870 1.00 98.06 88 PRO A CA 1
ATOM 702 C C . PRO A 1 88 ? 0.909 -2.802 -23.244 1.00 98.06 88 PRO A C 1
ATOM 704 O O . PRO A 1 88 ? 1.847 -3.326 -22.637 1.00 98.06 88 PRO A O 1
ATOM 707 N N . ASP A 1 89 ? -0.267 -3.396 -23.435 1.00 97.94 89 ASP A N 1
ATOM 708 C CA . ASP A 1 89 ? -0.662 -4.668 -22.820 1.00 97.94 89 ASP A CA 1
ATOM 709 C C . ASP A 1 89 ? 0.335 -5.802 -23.113 1.00 97.94 89 ASP A C 1
ATOM 711 O O . ASP A 1 89 ? 0.626 -6.620 -22.244 1.00 97.94 89 ASP A O 1
ATOM 715 N N . GLU A 1 90 ? 0.948 -5.825 -24.301 1.00 98.19 90 GLU A N 1
ATOM 716 C CA . GLU A 1 90 ? 1.943 -6.831 -24.698 1.00 98.19 90 GLU A CA 1
ATOM 717 C C . GLU A 1 90 ? 3.292 -6.730 -23.958 1.00 98.19 90 GLU A C 1
ATOM 719 O O . GLU A 1 90 ? 4.173 -7.591 -24.109 1.00 98.19 90 GLU A O 1
ATOM 724 N N . LEU A 1 91 ? 3.487 -5.652 -23.196 1.00 98.38 91 LEU A N 1
ATOM 725 C CA . LEU A 1 91 ? 4.657 -5.424 -22.353 1.00 98.38 91 LEU A CA 1
ATOM 726 C C . LEU A 1 91 ? 4.354 -5.621 -20.864 1.00 98.38 91 LEU A C 1
ATOM 728 O O . LEU A 1 91 ? 5.299 -5.559 -20.073 1.00 98.38 91 LEU A O 1
ATOM 732 N N . ILE A 1 92 ? 3.090 -5.842 -20.491 1.00 98.56 92 ILE A N 1
ATOM 733 C CA . ILE A 1 92 ? 2.645 -6.046 -19.110 1.00 98.56 92 ILE A CA 1
ATOM 734 C C . ILE A 1 92 ? 2.716 -7.535 -18.759 1.00 98.56 92 ILE A C 1
ATOM 736 O O . ILE A 1 92 ? 2.244 -8.398 -19.495 1.00 98.56 92 ILE A O 1
ATOM 740 N N . TYR A 1 93 ? 3.299 -7.823 -17.600 1.00 98.25 93 TYR A N 1
ATOM 741 C CA . TYR A 1 93 ? 3.309 -9.148 -16.987 1.00 98.25 93 TYR A CA 1
ATOM 742 C C . TYR A 1 93 ? 2.229 -9.289 -15.914 1.00 98.25 93 TYR A C 1
ATOM 744 O O . TYR A 1 93 ? 1.637 -10.358 -15.792 1.00 98.25 93 TYR A O 1
ATOM 752 N N . ASP A 1 94 ? 1.989 -8.227 -15.141 1.00 98.31 94 ASP A N 1
ATOM 753 C CA . ASP A 1 94 ? 0.964 -8.179 -14.097 1.00 98.31 94 ASP A CA 1
ATOM 754 C C . ASP A 1 94 ? 0.514 -6.731 -13.843 1.00 98.31 94 ASP A C 1
ATOM 756 O O . ASP A 1 94 ? 1.289 -5.788 -14.037 1.00 98.31 94 ASP A O 1
ATOM 760 N N . ASP A 1 95 ? -0.727 -6.553 -13.399 1.00 97.81 95 ASP A N 1
ATOM 761 C CA . ASP A 1 95 ? -1.335 -5.252 -13.107 1.00 97.81 95 ASP A CA 1
ATOM 762 C C . ASP A 1 95 ? -2.277 -5.371 -11.907 1.00 97.81 95 ASP A C 1
ATOM 764 O O . ASP A 1 95 ? -3.299 -6.061 -11.950 1.00 97.81 95 ASP A O 1
ATOM 768 N N . VAL A 1 96 ? -1.919 -4.697 -10.815 1.00 97.25 96 VAL A N 1
ATOM 769 C CA . VAL A 1 96 ? -2.598 -4.831 -9.527 1.00 97.25 96 VAL A CA 1
ATOM 770 C C . VAL A 1 96 ? -2.943 -3.461 -8.964 1.00 97.25 96 VAL A C 1
ATOM 772 O O . VAL A 1 96 ? -2.119 -2.548 -8.915 1.00 97.25 96 VAL A O 1
ATOM 775 N N . GLN A 1 97 ? -4.169 -3.332 -8.463 1.00 95.94 97 GLN A N 1
ATOM 776 C CA . GLN A 1 97 ? -4.608 -2.155 -7.721 1.00 95.94 97 GLN A CA 1
ATOM 777 C C . GLN A 1 97 ? -4.477 -2.388 -6.216 1.00 95.94 97 GLN A C 1
ATOM 779 O O . GLN A 1 97 ? -4.947 -3.386 -5.668 1.00 95.94 97 GLN A O 1
ATOM 784 N N . PHE A 1 98 ? -3.867 -1.424 -5.539 1.00 92.75 98 PHE A N 1
ATOM 785 C CA . PHE A 1 98 ? -3.705 -1.374 -4.095 1.00 92.75 98 PHE A CA 1
ATOM 786 C C . PHE A 1 98 ? -4.448 -0.170 -3.526 1.00 92.75 98 PHE A C 1
ATOM 788 O O . PHE A 1 98 ? -4.506 0.885 -4.145 1.00 92.75 98 PHE A O 1
ATOM 795 N N . ALA A 1 99 ? -4.966 -0.296 -2.309 1.00 92.69 99 ALA A N 1
ATOM 796 C CA . ALA A 1 99 ? -5.540 0.826 -1.573 1.00 92.69 99 ALA A CA 1
ATOM 797 C C . ALA A 1 99 ? -4.554 1.278 -0.490 1.00 92.69 99 ALA A C 1
ATOM 799 O O . ALA A 1 99 ? -4.300 0.544 0.466 1.00 92.69 99 ALA A O 1
ATOM 800 N N . HIS A 1 100 ? -3.996 2.478 -0.630 1.00 90.06 100 HIS A N 1
ATOM 801 C CA . HIS A 1 100 ? -3.039 3.047 0.313 1.00 90.06 100 HIS A CA 1
ATOM 802 C C . HIS A 1 100 ? -3.738 4.003 1.291 1.00 90.06 100 HIS A C 1
ATOM 804 O O . HIS A 1 100 ? -4.446 4.906 0.844 1.00 90.06 100 HIS A O 1
ATOM 810 N N . PRO A 1 101 ? -3.563 3.852 2.617 1.00 91.00 101 PRO A N 1
ATOM 811 C CA . PRO A 1 101 ? -4.179 4.752 3.585 1.00 91.00 101 PRO A CA 1
ATOM 812 C C . PRO A 1 101 ? -3.617 6.174 3.465 1.00 91.00 101 PRO A C 1
ATOM 814 O O . PRO A 1 101 ? -2.415 6.379 3.284 1.00 91.00 101 PRO A O 1
ATOM 817 N N . LEU A 1 102 ? -4.494 7.162 3.610 1.00 92.38 102 LEU A N 1
ATOM 818 C CA . LEU A 1 102 ? -4.146 8.575 3.683 1.00 92.38 102 LEU A CA 1
ATOM 819 C C . LEU A 1 102 ? -4.057 8.994 5.153 1.00 92.38 102 LEU A C 1
ATOM 821 O O . LEU A 1 102 ? -5.026 8.879 5.903 1.00 92.38 102 LEU A O 1
ATOM 825 N N . PHE A 1 103 ? -2.889 9.487 5.568 1.00 90.88 103 PHE A N 1
ATOM 826 C CA . PHE A 1 103 ? -2.620 9.900 6.951 1.00 90.88 103 PHE A CA 1
ATOM 827 C C . PHE A 1 103 ? -2.782 11.408 7.138 1.00 90.88 103 PHE A C 1
ATOM 829 O O . PHE A 1 103 ? -1.838 12.119 7.478 1.00 90.88 103 PHE A O 1
ATOM 836 N N . ASP A 1 104 ? -3.994 11.901 6.896 1.00 93.56 104 ASP A N 1
ATOM 837 C CA . ASP A 1 104 ? -4.351 13.286 7.182 1.00 93.56 104 ASP A CA 1
ATOM 838 C C . ASP A 1 104 ? -4.645 13.515 8.681 1.00 93.56 104 ASP A C 1
ATOM 840 O O . ASP A 1 104 ? -4.575 12.614 9.525 1.00 93.56 104 ASP A O 1
ATOM 844 N N . ALA A 1 105 ? -4.998 14.752 9.039 1.00 96.25 105 ALA A N 1
ATOM 845 C CA . ALA A 1 105 ? -5.301 15.098 10.423 1.00 96.25 105 ALA A CA 1
ATOM 846 C C . ALA A 1 105 ? -6.497 14.310 11.001 1.00 96.25 105 ALA A C 1
ATOM 848 O O . ALA A 1 105 ? -6.547 14.091 12.214 1.00 96.25 105 ALA A O 1
ATOM 849 N N . ALA A 1 106 ? -7.467 13.902 10.174 1.00 96.44 106 ALA A N 1
ATOM 850 C CA . ALA A 1 106 ? -8.605 13.103 10.620 1.00 96.44 106 ALA A CA 1
ATOM 851 C C . ALA A 1 106 ? -8.180 11.657 10.904 1.00 96.44 106 ALA A C 1
ATOM 853 O O . ALA A 1 106 ? -8.495 11.141 11.977 1.00 96.44 106 ALA A O 1
ATOM 854 N N . ALA A 1 107 ? -7.386 11.053 10.019 1.00 95.75 107 ALA A N 1
ATOM 855 C CA . ALA A 1 107 ? -6.816 9.725 10.210 1.00 95.75 107 ALA A CA 1
ATOM 856 C C . ALA A 1 107 ? -5.932 9.657 11.468 1.00 95.75 107 ALA A C 1
ATOM 858 O O . ALA A 1 107 ? -6.064 8.729 12.265 1.00 95.75 107 ALA A O 1
ATOM 859 N N . ILE A 1 108 ? -5.095 10.670 11.722 1.00 95.62 108 ILE A N 1
ATOM 860 C CA . ILE A 1 108 ? -4.247 10.723 12.928 1.00 95.62 108 ILE A CA 1
ATOM 861 C C . ILE A 1 108 ? -5.095 10.807 14.211 1.00 95.62 108 ILE A C 1
ATOM 863 O O . ILE A 1 108 ? -4.820 10.115 15.196 1.00 95.62 108 ILE A O 1
ATOM 867 N N . ARG A 1 109 ? -6.170 11.609 14.221 1.00 96.88 109 ARG A N 1
ATOM 868 C CA . ARG A 1 109 ? -7.109 11.634 15.360 1.00 96.88 109 ARG A CA 1
ATOM 869 C C . ARG A 1 109 ? -7.806 10.287 15.540 1.00 96.88 109 ARG A C 1
ATOM 871 O O . ARG A 1 109 ? -7.916 9.799 16.666 1.00 96.88 109 ARG A O 1
ATOM 878 N N . ALA A 1 110 ? -8.217 9.667 14.438 1.00 97.00 110 ALA A N 1
ATOM 879 C CA . ALA A 1 110 ? -8.862 8.365 14.450 1.00 97.00 110 ALA A CA 1
ATOM 880 C C . ALA A 1 110 ? -7.969 7.272 15.045 1.00 97.00 110 ALA A C 1
ATOM 882 O O . ALA A 1 110 ? -8.466 6.446 15.803 1.00 97.00 110 ALA A O 1
ATOM 883 N N . GLN A 1 111 ? -6.654 7.298 14.808 1.00 96.56 111 GLN A N 1
ATOM 884 C CA . GLN A 1 111 ? -5.714 6.357 15.436 1.00 96.56 111 GLN A CA 1
ATOM 885 C C . GLN A 1 111 ? -5.768 6.407 16.967 1.00 96.56 111 GLN A C 1
ATOM 887 O O . GLN A 1 111 ? -5.739 5.364 17.624 1.00 96.56 111 GLN A O 1
ATOM 892 N N . THR A 1 112 ? -5.898 7.606 17.542 1.00 96.00 112 THR A N 1
ATOM 893 C CA . THR A 1 112 ? -6.067 7.775 18.994 1.00 96.00 112 THR A CA 1
ATOM 894 C C . THR A 1 112 ? -7.400 7.198 19.467 1.00 96.00 112 THR A C 1
ATOM 896 O O . THR A 1 112 ? -7.437 6.482 20.466 1.00 96.00 112 THR A O 1
ATOM 899 N N . MET A 1 113 ? -8.489 7.448 18.734 1.00 97.50 113 MET A N 1
ATOM 900 C CA . MET A 1 113 ? -9.805 6.882 19.056 1.00 97.50 113 MET A CA 1
ATOM 901 C C . MET A 1 113 ? -9.785 5.350 19.000 1.00 97.50 113 MET A C 1
ATOM 903 O O . MET A 1 113 ? -10.199 4.701 19.958 1.00 97.50 113 MET A O 1
ATOM 907 N N . ILE A 1 114 ? -9.223 4.775 17.929 1.00 97.56 114 ILE A N 1
ATOM 908 C CA . ILE A 1 114 ? -9.091 3.324 17.750 1.00 97.56 114 ILE A CA 1
ATOM 909 C C . ILE A 1 114 ? -8.285 2.713 18.895 1.00 97.56 114 ILE A C 1
ATOM 911 O O . ILE A 1 114 ? -8.678 1.681 19.432 1.00 97.56 114 ILE A O 1
ATOM 915 N N . LYS A 1 115 ? -7.185 3.354 19.310 1.00 95.44 115 LYS A N 1
ATOM 916 C CA . LYS A 1 115 ? -6.378 2.905 20.453 1.00 95.44 115 LYS A CA 1
ATOM 917 C C . LYS A 1 115 ? -7.194 2.851 21.751 1.00 95.44 115 LYS A C 1
ATOM 919 O O . LYS A 1 115 ? -7.008 1.917 22.523 1.00 95.44 115 LYS A O 1
ATOM 924 N N . ASN A 1 116 ? -8.078 3.820 21.977 1.00 95.38 116 ASN A N 1
ATOM 925 C CA . ASN A 1 116 ? -8.846 3.938 23.218 1.00 95.38 116 ASN A CA 1
ATOM 926 C C . ASN A 1 116 ? -10.091 3.037 23.262 1.00 95.38 116 ASN A C 1
ATOM 928 O O . ASN A 1 116 ? -10.533 2.690 24.352 1.00 95.38 116 ASN A O 1
ATOM 932 N N . MET A 1 117 ? -10.649 2.650 22.109 1.00 95.44 117 MET A N 1
ATOM 933 C CA . MET A 1 117 ? -11.871 1.833 22.036 1.00 95.44 117 MET A CA 1
ATOM 934 C C . MET A 1 117 ? -11.622 0.319 21.924 1.00 95.44 117 MET A C 1
ATOM 936 O O . MET A 1 117 ? -12.575 -0.447 21.788 1.00 95.44 117 MET A O 1
ATOM 940 N N . GLN A 1 118 ? -10.361 -0.129 21.963 1.00 97.00 118 GLN A N 1
ATOM 941 C CA . GLN A 1 118 ? -10.010 -1.552 21.880 1.00 97.00 118 GLN A CA 1
ATOM 942 C C . GLN A 1 118 ? -10.774 -2.382 22.925 1.00 97.00 118 GLN A C 1
ATOM 944 O O . GLN A 1 118 ? -10.726 -2.087 24.118 1.00 97.00 118 GLN A O 1
ATOM 949 N N . GLY A 1 119 ? -11.477 -3.423 22.475 1.00 95.81 119 GLY A N 1
ATOM 950 C CA . GLY A 1 119 ? -12.214 -4.358 23.325 1.00 95.81 119 GLY A CA 1
ATOM 951 C C . GLY A 1 119 ? -13.592 -3.883 23.802 1.00 95.81 119 GLY A C 1
ATOM 952 O O . GLY A 1 119 ? -14.344 -4.703 24.330 1.00 95.81 119 GLY A O 1
ATOM 953 N N . ALA A 1 120 ? -13.971 -2.615 23.591 1.00 94.56 120 ALA A N 1
ATOM 954 C CA . ALA A 1 120 ? -15.197 -2.032 24.152 1.00 94.56 120 ALA A CA 1
ATOM 955 C C . ALA A 1 120 ? -16.488 -2.732 23.685 1.00 94.56 120 ALA A C 1
ATOM 957 O O . ALA A 1 120 ? -17.423 -2.888 24.467 1.00 94.56 120 ALA A O 1
ATOM 958 N N . ASN A 1 121 ? -16.523 -3.201 22.435 1.00 95.12 121 ASN A N 1
ATOM 959 C CA . ASN A 1 121 ? -17.661 -3.916 21.850 1.00 95.12 121 ASN A CA 1
ATOM 960 C C . ASN A 1 121 ? -17.312 -5.378 21.513 1.00 95.12 121 ASN A C 1
ATOM 962 O O . ASN A 1 121 ? -17.786 -5.936 20.529 1.00 95.12 121 ASN A O 1
ATOM 966 N N . ARG A 1 122 ? -16.407 -6.000 22.291 1.00 94.81 122 ARG A N 1
ATOM 967 C CA . ARG A 1 122 ? -15.796 -7.309 21.960 1.00 94.81 122 ARG A CA 1
ATOM 968 C C . ARG A 1 122 ? -15.087 -7.311 20.593 1.00 94.81 122 ARG A C 1
ATOM 970 O O . ARG A 1 122 ? -14.846 -8.368 20.015 1.00 94.81 122 ARG A O 1
ATOM 977 N N . THR A 1 123 ? -14.739 -6.127 20.102 1.00 96.69 123 THR A N 1
ATOM 978 C CA . THR A 1 123 ? -14.053 -5.869 18.839 1.00 96.69 123 THR A CA 1
ATOM 979 C C . THR A 1 123 ? -12.638 -5.382 19.117 1.00 96.69 123 THR A C 1
ATOM 981 O O . THR A 1 123 ? -12.388 -4.626 20.057 1.00 96.69 123 THR A O 1
ATOM 984 N N . TRP A 1 124 ? -11.694 -5.833 18.297 1.00 97.44 124 TRP A N 1
ATOM 985 C CA . TRP A 1 124 ? -10.290 -5.457 18.397 1.00 97.44 124 TRP A CA 1
ATOM 986 C C . TRP A 1 124 ? -9.762 -5.130 17.005 1.00 97.44 124 TRP A C 1
ATOM 988 O O . TRP A 1 124 ? -9.988 -5.881 16.056 1.00 97.44 124 TRP A O 1
ATOM 998 N N . PHE A 1 125 ? -9.060 -4.008 16.878 1.00 97.62 125 PHE A N 1
ATOM 999 C CA . PHE A 1 125 ? -8.641 -3.469 15.586 1.00 97.62 125 PHE A CA 1
ATOM 1000 C C . PHE A 1 125 ? -7.122 -3.475 15.470 1.00 97.62 125 PHE A C 1
ATOM 1002 O O . PHE A 1 125 ? -6.432 -2.749 16.186 1.00 97.62 125 PHE A O 1
ATOM 1009 N N . ALA A 1 126 ? -6.610 -4.265 14.530 1.00 97.00 126 ALA A N 1
ATOM 1010 C CA . ALA A 1 126 ? -5.206 -4.289 14.141 1.00 97.00 126 ALA A CA 1
ATOM 1011 C C . ALA A 1 126 ? -5.067 -4.013 12.636 1.00 97.00 126 ALA A C 1
ATOM 1013 O O . ALA A 1 126 ? -5.981 -4.248 11.843 1.00 97.00 126 ALA A O 1
ATOM 1014 N N . GLY A 1 127 ? -3.918 -3.473 12.246 1.00 95.81 127 GLY A N 1
ATOM 1015 C CA . GLY A 1 127 ? -3.572 -3.142 10.870 1.00 95.81 127 GLY A CA 1
ATOM 1016 C C . GLY A 1 127 ? -2.668 -1.917 10.781 1.00 95.81 127 GLY A C 1
ATOM 1017 O O . GLY A 1 127 ? -2.657 -1.070 11.676 1.00 95.81 127 GLY A O 1
ATOM 1018 N N . ALA A 1 128 ? -1.946 -1.802 9.665 1.00 95.00 128 ALA A N 1
ATOM 1019 C CA . ALA A 1 128 ? -0.952 -0.752 9.431 1.00 95.00 128 ALA A CA 1
ATOM 1020 C C . ALA A 1 128 ? -1.524 0.683 9.474 1.00 95.00 128 ALA A C 1
ATOM 1022 O O . ALA A 1 128 ? -0.813 1.632 9.803 1.00 95.00 128 ALA A O 1
ATOM 1023 N N . TYR A 1 129 ? -2.831 0.843 9.231 1.00 94.94 129 TYR A N 1
ATOM 1024 C CA . TYR A 1 129 ? -3.547 2.123 9.341 1.00 94.94 129 TYR A CA 1
ATOM 1025 C C . TYR A 1 129 ? -3.596 2.687 10.773 1.00 94.94 129 TYR A C 1
ATOM 1027 O O . TYR A 1 129 ? -3.926 3.855 10.968 1.00 94.94 129 TYR A O 1
ATOM 1035 N N . ASN A 1 130 ? -3.223 1.892 11.781 1.00 92.81 130 ASN A N 1
ATOM 1036 C CA . ASN A 1 130 ? -3.101 2.338 13.168 1.00 92.81 130 ASN A CA 1
ATOM 1037 C C . ASN A 1 130 ? -1.801 3.114 13.461 1.00 92.81 130 ASN A C 1
ATOM 1039 O O . ASN A 1 130 ? -1.562 3.427 14.632 1.00 92.81 130 ASN A O 1
ATOM 1043 N N . ARG A 1 131 ? -0.948 3.371 12.450 1.00 89.00 131 ARG A N 1
ATOM 1044 C CA . ARG A 1 131 ? 0.253 4.216 12.573 1.00 89.00 131 ARG A CA 1
ATOM 1045 C C . ARG A 1 131 ? 0.701 4.868 11.247 1.00 89.00 131 ARG A C 1
ATOM 1047 O O . ARG A 1 131 ? 0.064 5.825 10.833 1.00 89.00 131 ARG A O 1
ATOM 1054 N N . HIS A 1 132 ? 1.777 4.417 10.595 1.00 89.12 132 HIS A N 1
ATOM 1055 C CA . HIS A 1 132 ? 2.355 5.070 9.410 1.00 89.12 132 HIS A CA 1
ATOM 1056 C C . HIS A 1 132 ? 2.179 4.258 8.118 1.00 89.12 132 HIS A C 1
ATOM 1058 O O . HIS A 1 132 ? 2.695 4.651 7.077 1.00 89.12 132 HIS A O 1
ATOM 1064 N N . GLY A 1 133 ? 1.425 3.154 8.154 1.00 90.56 133 GLY A N 1
ATOM 1065 C CA . GLY A 1 133 ? 1.076 2.381 6.960 1.00 90.56 133 GLY A CA 1
ATOM 1066 C C . GLY A 1 133 ? 2.110 1.338 6.540 1.00 90.56 133 GLY A C 1
ATOM 1067 O O . GLY A 1 133 ? 1.905 0.673 5.529 1.00 90.56 133 GLY A O 1
ATOM 1068 N N . PHE A 1 134 ? 3.178 1.135 7.316 1.00 90.94 134 PHE A N 1
ATOM 1069 C CA . PHE A 1 134 ? 4.200 0.134 7.007 1.00 90.94 134 PHE A CA 1
ATOM 1070 C C . PHE A 1 134 ? 3.869 -1.250 7.586 1.00 90.94 134 PHE A C 1
ATOM 1072 O O . PHE A 1 134 ? 3.042 -1.401 8.486 1.00 90.94 134 PHE A O 1
ATOM 107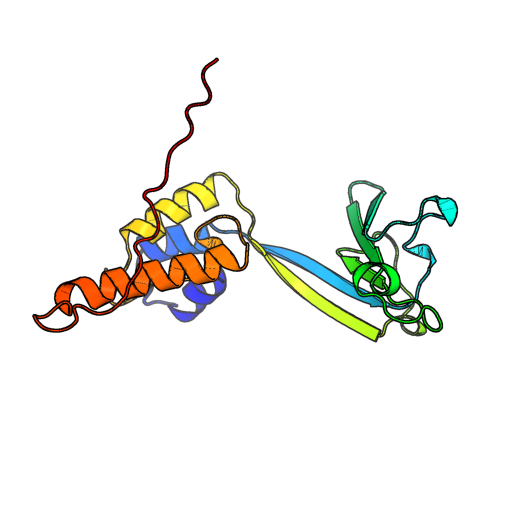9 N N . HIS A 1 135 ? 4.569 -2.279 7.099 1.00 93.00 135 HIS A N 1
ATOM 1080 C CA . HIS A 1 135 ? 4.421 -3.662 7.571 1.00 93.00 135 HIS A CA 1
ATOM 1081 C C . HIS A 1 135 ? 4.642 -3.793 9.087 1.00 93.00 135 HIS A C 1
ATOM 1083 O O . HIS A 1 135 ? 3.851 -4.442 9.774 1.00 93.00 135 HIS A O 1
ATOM 1089 N N . GLU A 1 136 ? 5.659 -3.108 9.617 1.00 95.50 136 GLU A N 1
ATOM 1090 C CA . GLU A 1 136 ? 5.973 -3.094 11.051 1.00 95.50 136 GLU A CA 1
ATOM 1091 C C . GLU A 1 136 ? 4.816 -2.536 11.890 1.00 95.50 136 GLU A C 1
ATOM 1093 O O . GLU A 1 136 ? 4.550 -3.011 12.991 1.00 95.50 136 GLU A O 1
ATOM 1098 N N . ASP A 1 137 ? 4.054 -1.582 11.352 1.00 94.38 137 ASP A N 1
ATOM 1099 C CA . ASP A 1 137 ? 2.903 -1.006 12.047 1.00 94.38 137 ASP A CA 1
ATOM 1100 C C . ASP A 1 137 ? 1.743 -1.996 12.149 1.00 94.38 137 ASP A C 1
ATOM 1102 O O . ASP A 1 137 ? 1.028 -2.031 13.157 1.00 94.38 137 ASP A O 1
ATOM 1106 N N . GLY A 1 138 ? 1.581 -2.836 11.122 1.00 94.44 138 GLY A N 1
ATOM 1107 C CA . GLY A 1 138 ? 0.659 -3.966 11.147 1.00 94.44 138 GLY A CA 1
ATOM 1108 C C . GLY A 1 138 ? 0.988 -4.907 12.303 1.00 94.44 138 GLY A C 1
ATOM 1109 O O . GLY A 1 138 ? 0.138 -5.133 13.168 1.00 94.44 138 GLY A O 1
ATOM 1110 N N . ILE A 1 139 ? 2.239 -5.363 12.376 1.00 96.06 139 ILE A N 1
ATOM 1111 C CA . ILE A 1 139 ? 2.720 -6.268 13.430 1.00 96.06 139 ILE A CA 1
ATOM 1112 C C . ILE A 1 139 ? 2.598 -5.611 14.811 1.00 96.06 139 ILE A C 1
ATOM 1114 O O . ILE A 1 139 ? 2.001 -6.183 15.726 1.00 96.06 139 ILE A O 1
ATOM 1118 N N . ALA A 1 140 ? 3.086 -4.380 14.966 1.00 94.81 140 ALA A N 1
ATOM 1119 C CA . ALA A 1 140 ? 3.048 -3.655 16.231 1.00 94.81 140 ALA A CA 1
ATOM 1120 C C . ALA A 1 140 ? 1.612 -3.433 16.736 1.00 94.81 140 ALA A C 1
ATOM 1122 O O . ALA A 1 140 ? 1.345 -3.534 17.936 1.00 94.81 140 ALA A O 1
ATOM 1123 N N . SER A 1 141 ? 0.658 -3.143 15.844 1.00 95.56 141 SER A N 1
ATOM 1124 C CA . SER A 1 141 ? -0.755 -3.012 16.223 1.00 95.56 141 SER A CA 1
ATOM 1125 C C . SER A 1 141 ? -1.361 -4.334 16.707 1.00 95.56 141 SER A C 1
ATOM 1127 O O . SER A 1 141 ? -2.042 -4.337 17.733 1.00 95.56 141 SER A O 1
ATOM 1129 N N . ALA A 1 142 ? -1.049 -5.457 16.054 1.00 95.75 142 ALA A N 1
ATOM 1130 C CA . ALA A 1 142 ? -1.502 -6.778 16.483 1.00 95.75 142 ALA A CA 1
ATOM 1131 C C . ALA A 1 142 ? -0.917 -7.158 17.852 1.00 95.75 142 ALA A C 1
ATOM 1133 O O . ALA A 1 142 ? -1.649 -7.582 18.744 1.00 95.75 142 ALA A O 1
ATOM 1134 N N . MET A 1 143 ? 0.379 -6.913 18.069 1.00 95.75 143 MET A N 1
ATOM 1135 C CA . MET A 1 143 ? 1.026 -7.171 19.360 1.00 95.75 143 MET A CA 1
ATOM 1136 C C . MET A 1 143 ? 0.417 -6.347 20.500 1.00 95.75 143 MET A C 1
ATOM 1138 O O . MET A 1 143 ? 0.294 -6.848 21.619 1.00 95.75 143 MET A O 1
ATOM 1142 N N . ARG A 1 144 ? -0.001 -5.099 20.238 1.00 93.81 144 ARG A N 1
ATOM 1143 C CA . ARG A 1 144 ? -0.732 -4.284 21.223 1.00 93.81 144 ARG A CA 1
ATOM 1144 C C . ARG A 1 144 ? -2.077 -4.908 21.593 1.00 93.81 144 ARG A C 1
ATOM 1146 O O . ARG A 1 144 ? -2.382 -4.984 22.781 1.00 93.81 144 ARG A O 1
ATOM 1153 N N . VAL A 1 145 ? -2.841 -5.375 20.603 1.00 95.50 145 VAL A N 1
ATOM 1154 C CA . VAL A 1 145 ? -4.119 -6.073 20.824 1.00 95.50 145 VAL A CA 1
ATOM 1155 C C . VAL A 1 145 ? -3.909 -7.336 21.661 1.00 95.50 145 VAL A C 1
ATOM 1157 O O . VAL A 1 145 ? -4.552 -7.483 22.695 1.00 95.50 145 VAL A O 1
ATOM 1160 N N . ILE A 1 146 ? -2.951 -8.193 21.286 1.00 95.94 146 ILE A N 1
ATOM 1161 C CA . ILE A 1 146 ? -2.648 -9.437 22.015 1.00 95.94 146 ILE A CA 1
ATOM 1162 C C . ILE A 1 146 ? -2.315 -9.144 23.480 1.00 95.94 146 ILE A C 1
ATOM 1164 O O . ILE A 1 146 ? -2.872 -9.775 24.376 1.00 95.94 146 ILE A O 1
ATOM 1168 N N . ARG A 1 147 ? -1.450 -8.157 23.750 1.00 93.81 147 ARG A N 1
ATOM 1169 C CA . ARG A 1 147 ? -1.084 -7.780 25.126 1.00 93.81 147 ARG A CA 1
ATOM 1170 C C . ARG A 1 147 ? -2.279 -7.279 25.931 1.00 93.81 147 ARG A C 1
ATOM 1172 O O . ARG A 1 147 ? -2.387 -7.618 27.103 1.00 93.81 147 ARG A O 1
ATOM 1179 N N . ALA A 1 148 ? -3.163 -6.492 25.321 1.00 92.31 148 ALA A N 1
ATOM 1180 C CA . ALA A 1 148 ? -4.358 -5.983 25.987 1.00 92.31 148 ALA A CA 1
ATOM 1181 C C . ALA A 1 148 ? -5.377 -7.098 26.285 1.00 92.31 148 ALA A C 1
ATOM 1183 O O . ALA A 1 148 ? -5.948 -7.121 27.371 1.00 92.31 148 ALA A O 1
ATOM 1184 N N . MET A 1 149 ? -5.546 -8.055 25.366 1.00 92.38 149 MET A N 1
ATOM 1185 C CA . MET A 1 149 ? -6.388 -9.239 25.573 1.00 92.38 149 MET A CA 1
ATOM 1186 C C . MET A 1 149 ? -5.817 -10.187 26.633 1.00 92.38 149 MET A C 1
ATOM 1188 O O . MET A 1 149 ? -6.575 -10.748 27.414 1.00 92.38 149 MET A O 1
ATOM 1192 N N . SER A 1 150 ? -4.489 -10.329 26.683 1.00 89.44 150 SER A N 1
ATOM 1193 C CA . SER A 1 150 ? -3.785 -11.238 27.601 1.00 89.44 150 SER A CA 1
ATOM 1194 C C . SER A 1 150 ? -3.518 -10.622 28.979 1.00 89.44 150 SER A C 1
ATOM 1196 O O . SER A 1 150 ? -3.030 -11.304 29.875 1.00 89.44 150 SER A O 1
ATOM 1198 N N . ALA A 1 151 ? -3.808 -9.332 29.182 1.00 69.38 151 ALA A N 1
ATOM 1199 C CA . ALA A 1 151 ? -3.561 -8.641 30.448 1.00 69.38 151 ALA A CA 1
ATOM 1200 C C . ALA A 1 151 ? -4.301 -9.244 31.669 1.00 69.38 151 ALA A C 1
ATOM 1202 O O . ALA A 1 151 ? -3.765 -9.129 32.772 1.00 69.38 151 ALA A O 1
ATOM 1203 N N . PRO A 1 152 ? -5.455 -9.935 31.529 1.00 53.53 152 PRO A N 1
ATOM 1204 C CA . PRO A 1 152 ? -6.017 -10.757 32.603 1.00 53.53 152 PRO A CA 1
ATOM 1205 C C . PRO A 1 152 ? -5.403 -12.171 32.693 1.00 53.53 152 PRO A C 1
ATOM 1207 O O . PRO A 1 152 ? -5.509 -12.804 33.739 1.00 53.53 152 PRO A O 1
ATOM 1210 N N . GLU A 1 153 ? -4.765 -12.670 31.626 1.00 46.94 153 GLU A N 1
ATOM 1211 C CA . GLU A 1 153 ? -4.231 -14.040 31.490 1.00 46.94 153 GLU A CA 1
ATOM 1212 C C . GLU A 1 153 ? -2.730 -14.184 31.787 1.00 46.94 153 GLU A C 1
ATOM 1214 O O . GLU A 1 153 ? -2.203 -15.293 31.748 1.00 46.94 153 GLU A O 1
ATOM 1219 N N . LEU A 1 154 ? -2.043 -13.129 32.240 1.00 45.84 154 LEU A N 1
ATOM 1220 C CA . LEU A 1 154 ? -0.788 -13.271 33.001 1.00 45.84 154 LEU A CA 1
ATOM 1221 C C . LEU A 1 154 ? -1.068 -13.833 34.415 1.00 45.84 154 LEU A C 1
ATOM 1223 O O . LEU A 1 154 ? -0.628 -13.321 35.445 1.00 45.84 154 LEU A O 1
ATOM 1227 N N . LEU A 1 155 ? -1.824 -14.930 34.463 1.00 39.84 155 LEU A N 1
ATOM 1228 C CA . LEU A 1 155 ? -2.021 -15.798 35.605 1.00 39.84 155 LEU A CA 1
ATOM 1229 C C . LEU A 1 155 ? -0.751 -16.638 35.787 1.00 39.84 155 LEU A C 1
ATOM 1231 O O . LEU A 1 155 ? -0.558 -17.673 35.166 1.00 39.84 155 LEU A O 1
ATOM 1235 N N . LYS A 1 156 ? 0.110 -16.169 36.694 1.00 38.56 156 LYS A N 1
ATOM 1236 C CA . LYS A 1 156 ? 0.879 -16.995 37.641 1.00 38.56 156 LYS A CA 1
ATOM 1237 C C . LYS A 1 156 ? 1.599 -18.227 37.040 1.00 38.56 156 LYS A C 1
ATOM 1239 O O . LYS A 1 156 ? 1.433 -19.329 37.552 1.00 38.56 156 LYS A O 1
ATOM 1244 N N . GLY A 1 157 ? 2.443 -18.050 36.018 1.00 43.19 157 GLY A N 1
ATOM 1245 C CA . GLY A 1 157 ? 3.224 -19.173 35.469 1.00 43.19 157 GLY A CA 1
ATOM 1246 C C . GLY A 1 157 ? 4.437 -18.809 34.618 1.00 43.19 157 GLY A C 1
ATOM 1247 O O . GLY A 1 157 ? 5.541 -19.260 34.914 1.00 43.19 157 GLY A O 1
ATOM 1248 N N . ASP A 1 158 ? 4.287 -17.939 33.624 1.00 38.09 158 ASP A N 1
ATOM 1249 C CA . ASP A 1 158 ? 5.266 -17.911 32.530 1.00 38.09 158 ASP A CA 1
ATOM 1250 C C . ASP A 1 158 ? 6.289 -16.783 32.663 1.00 38.09 158 ASP A C 1
ATOM 1252 O O . ASP A 1 158 ? 6.285 -15.771 31.964 1.00 38.09 158 ASP A O 1
ATOM 1256 N N . ARG A 1 159 ? 7.242 -16.990 33.577 1.00 42.03 159 ARG A N 1
ATOM 1257 C CA . ARG A 1 159 ? 8.560 -16.352 33.481 1.00 42.03 159 ARG A CA 1
ATOM 1258 C C . ARG A 1 159 ? 9.407 -17.111 32.463 1.00 42.03 159 ARG A C 1
ATOM 1260 O O . ARG A 1 159 ? 10.347 -17.771 32.881 1.00 42.03 159 ARG A O 1
ATOM 1267 N N . HIS A 1 160 ? 9.092 -17.027 31.174 1.00 47.12 160 HIS A N 1
ATOM 1268 C CA . HIS A 1 160 ? 10.076 -17.202 30.100 1.00 47.12 160 HIS A CA 1
ATOM 1269 C C . HIS A 1 160 ? 9.673 -16.343 28.889 1.00 47.12 160 HIS A C 1
ATOM 1271 O O . HIS A 1 160 ? 8.679 -16.593 28.223 1.00 47.12 160 HIS A O 1
ATOM 1277 N N . GLU A 1 161 ? 10.491 -15.313 28.660 1.00 48.47 161 GLU A N 1
ATOM 1278 C CA . GLU A 1 161 ? 10.753 -14.671 27.366 1.00 48.47 161 GLU A CA 1
ATOM 1279 C C . GLU A 1 161 ? 9.631 -13.874 26.677 1.00 48.47 161 GLU A C 1
ATOM 1281 O O . GLU A 1 161 ? 9.051 -14.262 25.671 1.00 48.47 161 GLU A O 1
ATOM 1286 N N . ILE A 1 162 ? 9.478 -12.622 27.115 1.00 44.59 162 ILE A N 1
ATOM 1287 C CA . ILE A 1 162 ? 9.122 -11.513 26.219 1.00 44.59 162 ILE A CA 1
ATOM 1288 C C . ILE A 1 162 ? 10.073 -10.356 26.512 1.00 44.59 162 ILE A C 1
ATOM 1290 O O . ILE A 1 162 ? 9.931 -9.649 27.511 1.00 44.59 162 ILE A O 1
ATOM 1294 N N . HIS A 1 163 ? 11.081 -10.176 25.655 1.00 43.09 163 HIS A N 1
ATOM 1295 C CA . HIS A 1 163 ? 11.963 -9.015 25.724 1.00 43.09 163 HIS A CA 1
ATOM 1296 C C . HIS A 1 163 ? 11.111 -7.757 25.500 1.00 43.09 163 HIS A C 1
ATOM 1298 O O . HIS A 1 163 ? 10.456 -7.601 24.466 1.00 43.09 163 HIS A O 1
ATOM 1304 N N . GLY A 1 164 ? 11.038 -6.892 26.513 1.00 39.34 164 GLY A N 1
ATOM 1305 C CA . GLY A 1 164 ? 10.236 -5.677 26.460 1.00 39.34 164 GLY A CA 1
ATOM 1306 C C . GLY A 1 164 ? 10.702 -4.777 25.318 1.00 39.34 164 GLY A C 1
ATOM 1307 O O . GLY A 1 164 ? 11.854 -4.351 25.297 1.00 39.34 164 GLY A O 1
ATOM 1308 N N . GLN A 1 165 ? 9.806 -4.456 24.381 1.00 49.66 165 GLN A N 1
ATOM 1309 C CA . GLN A 1 165 ? 10.011 -3.298 23.514 1.00 49.66 165 GLN A CA 1
ATOM 1310 C C . GLN A 1 165 ? 10.184 -2.072 24.416 1.00 49.66 165 GLN A C 1
ATOM 1312 O O . GLN A 1 165 ? 9.390 -1.857 25.337 1.00 49.66 165 GLN A O 1
ATOM 1317 N N . ARG A 1 166 ? 11.263 -1.314 24.194 1.00 38.66 166 ARG A N 1
ATOM 1318 C CA . ARG A 1 166 ? 11.558 -0.096 24.955 1.00 38.66 166 ARG A CA 1
ATOM 1319 C C . ARG A 1 166 ? 10.392 0.887 24.834 1.00 38.66 166 ARG A C 1
ATOM 1321 O O . ARG A 1 166 ? 9.735 0.941 23.797 1.00 38.66 166 ARG A O 1
ATOM 1328 N N . ALA A 1 167 ? 10.158 1.651 25.900 1.00 42.78 167 ALA A N 1
ATOM 1329 C CA . ALA A 1 167 ? 9.194 2.746 25.902 1.00 42.78 167 ALA A CA 1
ATOM 1330 C C . ALA A 1 167 ? 9.433 3.675 24.700 1.00 42.78 167 ALA A C 1
ATOM 1332 O O . ALA A 1 167 ? 10.586 3.905 24.327 1.00 42.78 167 ALA A O 1
ATOM 1333 N N . GLU A 1 168 ? 8.356 4.198 24.106 1.00 47.31 168 GLU A N 1
ATOM 1334 C CA . GLU A 1 168 ? 8.436 5.250 23.089 1.00 47.31 168 GLU A CA 1
ATOM 1335 C C . GLU A 1 168 ? 9.221 6.432 23.671 1.00 47.31 168 GLU A C 1
ATOM 1337 O O . GLU A 1 168 ? 8.725 7.174 24.518 1.00 47.31 168 GLU A O 1
ATOM 1342 N N . VAL A 1 169 ? 10.479 6.582 23.256 1.00 42.06 169 VAL A N 1
ATOM 1343 C CA . VAL A 1 169 ? 11.282 7.753 23.597 1.00 42.06 169 VAL A CA 1
ATOM 1344 C C . VAL A 1 169 ? 10.824 8.871 22.672 1.00 42.06 169 VAL A C 1
ATOM 1346 O O . VAL A 1 169 ? 11.152 8.882 21.487 1.00 42.06 169 VAL A O 1
ATOM 1349 N N . SER A 1 170 ? 10.044 9.809 23.202 1.00 41.69 170 SER A N 1
ATOM 1350 C CA . SER A 1 170 ? 9.794 11.082 22.534 1.00 41.69 170 SER A CA 1
ATOM 1351 C C . SER A 1 170 ? 11.114 11.850 22.446 1.00 41.69 170 SER A C 1
ATOM 1353 O O . SER A 1 170 ? 11.667 12.253 23.470 1.00 41.69 170 SER A O 1
ATOM 1355 N N . VAL A 1 171 ? 11.629 12.047 21.235 1.00 36.97 171 VAL A N 1
ATOM 1356 C CA . VAL A 1 171 ? 12.758 12.950 20.993 1.00 36.97 171 VAL A CA 1
ATOM 1357 C C . VAL A 1 171 ? 12.212 14.376 21.028 1.00 36.97 171 VAL A C 1
ATOM 1359 O O . VAL A 1 171 ? 11.385 14.733 20.189 1.00 36.97 171 VAL A O 1
ATOM 1362 N N . SER A 1 172 ? 12.631 15.188 22.003 1.00 33.47 172 SER A N 1
ATOM 1363 C CA . SER A 1 172 ? 12.335 16.619 21.965 1.00 33.47 172 SER A CA 1
ATOM 1364 C C . SER A 1 172 ? 13.202 17.266 20.889 1.00 33.47 172 SER A C 1
ATOM 1366 O O . SER A 1 172 ? 14.430 17.204 20.929 1.00 33.47 172 SER A O 1
ATOM 1368 N N . VAL A 1 173 ? 12.563 17.882 19.900 1.00 41.28 173 VAL A N 1
ATOM 1369 C CA . VAL A 1 173 ? 13.251 18.786 18.979 1.00 41.28 173 VAL A CA 1
ATOM 1370 C C . VAL A 1 173 ? 13.156 20.165 19.617 1.00 41.28 173 VAL A C 1
ATOM 1372 O O . VAL A 1 173 ? 12.122 20.824 19.536 1.00 41.28 173 VAL A O 1
ATOM 1375 N N . GLY A 1 174 ? 14.192 20.536 20.368 1.00 45.91 174 GLY A N 1
ATOM 1376 C CA . GLY A 1 174 ? 14.342 21.900 20.865 1.00 45.91 174 GLY A CA 1
ATOM 1377 C C . GLY A 1 174 ? 14.605 22.843 19.693 1.00 45.91 174 GLY A C 1
ATOM 1378 O O . GLY A 1 174 ? 15.440 22.534 18.842 1.00 45.91 174 GLY A O 1
ATOM 1379 N N . VAL A 1 175 ? 13.870 23.953 19.654 1.00 44.66 175 VAL A N 1
ATOM 1380 C CA . VAL A 1 175 ? 14.228 25.158 18.891 1.00 44.66 175 VAL A CA 1
ATOM 1381 C C . VAL A 1 175 ? 15.053 26.051 19.803 1.00 44.66 175 VAL A C 1
ATOM 1383 O O . VAL A 1 175 ? 14.653 26.173 20.984 1.00 44.66 175 VAL A O 1
#

Secondary structure (DSSP, 8-state):
-HHHHHHHHGGG--HHHHHHHHTSEEEEEEEEEE--GGGS-SSGGG--SEEEEEETTEEEEEEEHHHHHT--TTS--EEEES-SS---GGGEEEEEEEEEEE--HHHHHHHHHHHHSTTTTS----SGGGTTSSHHHHHHHHHHHHHHHHTTT--S---S--PPPPP--------

Mean predicted aligned error: 8.64 Å

Foldseek 3Di:
DLVVVCVVCPPVDDPLSCQLSVLWAWDKKKKFKFQDCVLADPPPVPDDQKDWDADPNFIKMKGFCCVVPVNDVPGTIIIMIRRPDDDDPVGTPDMDMDIAIDPDPSLQVSLVSLLVCACVSPDHDADLSNDDRDPVRRVVSVVSNVCVVCVVVPPDDDPDDDDDDDDPDDDDPDD

pLDDT: mean 88.01, std 18.28, range [33.47, 98.56]

Nearest PDB structures (foldseek):
  6f7l-assembly1_A  TM=8.810E-01  e=5.307E-10  Streptomyces rochei
  6fjh-assembly1_A  TM=8.806E-01  e=1.704E-09  Streptomyces rochei subsp. volubilis
  6fjh-assembly1_B  TM=8.672E-01  e=1.417E-09  Streptomyces rochei subsp. volubilis
  6f7v-assembly1_A  TM=8.318E-01  e=8.672E-10  Streptomyces rochei subsp. volubilis
  6f7l-assembly1_B  TM=8.044E-01  e=7.670E-10  Streptomyces rochei

Sequence (175 aa):
HSDQALRILGSDATKDEKTALGSVQYQENRAVLHRDVRQMPQRRACWSSWVYRSQQGSIGVTYWMNLLQGIPESDPLFVTLNPTDDIPDELIYDDVQFAHPLFDAAAIRAQTMIKNMQGANRTWFAGAYNRHGFHEDGIASAMRVIRAMSAPELLKGDRHEIHGQRAEVSVSVGV